Protein AF-A0A383D348-F1 (afdb_monomer)

Structure (mmCIF, N/CA/C/O backbone):
data_AF-A0A383D348-F1
#
_entry.id   AF-A0A383D348-F1
#
loop_
_atom_site.group_PDB
_atom_site.id
_atom_site.type_symbol
_atom_site.label_atom_id
_atom_site.label_alt_id
_atom_site.label_comp_id
_atom_site.label_asym_id
_atom_site.label_entity_id
_atom_site.label_seq_id
_atom_site.pdbx_PDB_ins_code
_atom_site.Cartn_x
_atom_site.Cartn_y
_atom_site.Cartn_z
_atom_site.occupancy
_atom_site.B_iso_or_equiv
_atom_site.auth_seq_id
_atom_site.auth_comp_id
_atom_site.auth_asym_id
_atom_site.auth_atom_id
_atom_site.pdbx_PDB_model_num
ATOM 1 N N . MET A 1 1 ? 25.391 18.298 -22.820 1.00 62.31 1 MET A N 1
ATOM 2 C CA . MET A 1 1 ? 24.173 17.553 -22.453 1.00 62.31 1 MET A CA 1
ATOM 3 C C . MET A 1 1 ? 24.318 17.159 -21.002 1.00 62.31 1 MET A C 1
ATOM 5 O O . MET A 1 1 ? 25.328 16.546 -20.670 1.00 62.31 1 MET A O 1
ATOM 9 N N . ASN A 1 2 ? 23.421 17.615 -20.132 1.00 88.38 2 ASN A N 1
ATOM 10 C CA . ASN A 1 2 ? 23.523 17.293 -18.707 1.00 88.38 2 ASN A CA 1
ATOM 11 C C . ASN A 1 2 ? 23.028 15.855 -18.439 1.00 88.38 2 ASN A C 1
ATOM 13 O O . ASN A 1 2 ? 22.418 15.217 -19.300 1.00 88.38 2 ASN A O 1
ATOM 17 N N . HIS A 1 3 ? 23.320 15.329 -17.249 1.00 90.31 3 HIS A N 1
ATOM 18 C CA . HIS A 1 3 ? 22.968 13.955 -16.881 1.00 90.31 3 HIS A CA 1
ATOM 19 C C . HIS A 1 3 ? 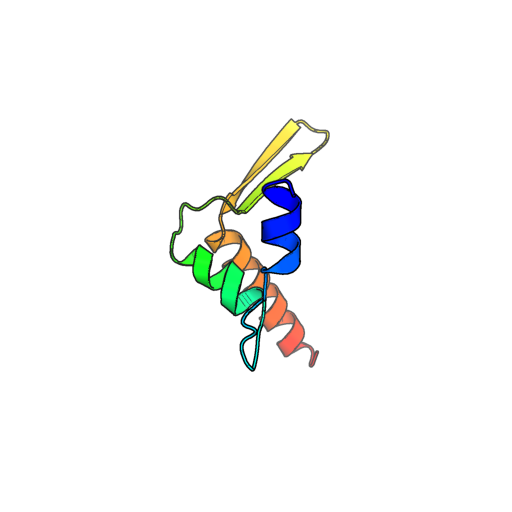21.452 13.682 -16.951 1.00 90.31 3 HIS A C 1
ATOM 21 O O . HIS A 1 3 ? 21.047 12.632 -17.447 1.00 90.31 3 HIS A O 1
ATOM 27 N N . TYR A 1 4 ? 20.618 14.645 -16.542 1.00 91.81 4 TYR A N 1
ATOM 28 C CA . TYR A 1 4 ? 19.157 14.535 -16.592 1.00 91.81 4 TYR A CA 1
ATOM 29 C C . TYR A 1 4 ? 18.637 14.385 -18.030 1.00 91.81 4 TYR A C 1
ATOM 31 O O . TYR A 1 4 ? 17.878 13.465 -18.321 1.00 91.81 4 TYR A O 1
ATOM 39 N N . GLU A 1 5 ? 19.113 15.215 -18.961 1.00 93.94 5 GLU A N 1
ATOM 40 C CA . GLU A 1 5 ? 18.739 15.143 -20.380 1.00 93.94 5 GLU A CA 1
ATOM 41 C C . GLU A 1 5 ? 19.115 13.796 -21.017 1.00 93.94 5 GLU A C 1
ATOM 43 O O . GLU A 1 5 ? 18.382 13.275 -21.862 1.00 93.94 5 GLU A O 1
ATOM 48 N N . SER A 1 6 ? 20.249 13.219 -20.608 1.00 93.94 6 SER A N 1
ATOM 49 C CA . SER A 1 6 ? 20.695 11.898 -21.064 1.00 93.94 6 SER A CA 1
ATOM 50 C C . SER A 1 6 ? 19.778 10.777 -20.559 1.00 93.94 6 SER A C 1
ATOM 52 O O . SER A 1 6 ? 19.377 9.903 -21.332 1.00 93.94 6 SER A O 1
ATOM 54 N N . VAL A 1 7 ? 19.385 10.829 -19.281 1.00 93.88 7 VAL A N 1
ATOM 55 C CA . VAL A 1 7 ? 18.439 9.874 -18.681 1.00 93.88 7 VAL A CA 1
ATOM 56 C C . VAL A 1 7 ? 17.080 9.977 -19.368 1.00 93.88 7 VAL A C 1
ATOM 58 O O . VAL A 1 7 ? 16.559 8.961 -19.811 1.00 93.88 7 VAL A O 1
ATOM 61 N N . CYS A 1 8 ? 16.540 11.183 -19.568 1.00 92.25 8 CYS A N 1
ATOM 62 C CA . CYS A 1 8 ? 15.262 11.364 -20.263 1.00 92.25 8 CYS A CA 1
ATOM 63 C C . CYS A 1 8 ? 15.270 10.798 -21.690 1.00 92.25 8 CYS A C 1
ATOM 65 O O . CYS A 1 8 ? 14.276 10.222 -22.122 1.00 92.25 8 CYS A O 1
ATOM 67 N N . ARG A 1 9 ? 16.378 10.943 -22.431 1.00 92.88 9 ARG A N 1
ATOM 68 C CA . ARG A 1 9 ? 16.490 10.419 -23.804 1.00 92.88 9 ARG A CA 1
ATOM 69 C C . ARG A 1 9 ? 16.621 8.902 -23.880 1.00 92.88 9 ARG A C 1
ATOM 71 O O . ARG A 1 9 ? 16.186 8.311 -24.864 1.00 92.88 9 ARG A O 1
ATOM 78 N N . SER A 1 10 ? 17.284 8.294 -22.903 1.00 93.38 10 SER A N 1
ATOM 79 C CA . SER A 1 10 ? 17.598 6.860 -22.908 1.00 93.38 10 SER A CA 1
ATOM 80 C C . SER A 1 10 ? 16.588 6.018 -22.134 1.00 93.38 10 SER A C 1
ATOM 82 O O . SER A 1 10 ? 16.513 4.810 -22.360 1.00 93.38 10 SER A O 1
ATOM 84 N N . HIS A 1 11 ? 15.801 6.634 -21.249 1.00 92.69 11 HIS A N 1
ATOM 85 C CA . HIS A 1 11 ? 14.830 5.929 -20.432 1.00 92.69 11 HIS A CA 1
ATOM 86 C C . HIS A 1 11 ? 13.748 5.289 -21.301 1.00 92.69 11 HIS A C 1
ATOM 88 O O . HIS A 1 11 ? 13.033 5.952 -22.054 1.00 92.69 11 HIS A O 1
ATOM 94 N N . ARG A 1 12 ? 13.623 3.973 -21.165 1.00 91.38 12 ARG A N 1
ATOM 95 C CA . ARG A 1 12 ? 12.546 3.178 -21.740 1.00 91.38 12 ARG A CA 1
ATOM 96 C C . ARG A 1 12 ? 11.976 2.305 -20.638 1.00 91.38 12 ARG A C 1
ATOM 98 O O . ARG A 1 12 ? 12.730 1.645 -19.928 1.00 91.38 12 ARG A O 1
ATOM 105 N N . LEU A 1 13 ? 10.655 2.320 -20.509 1.00 88.81 13 LEU A N 1
ATOM 106 C CA . LEU A 1 13 ? 9.946 1.401 -19.632 1.00 88.81 13 LEU A CA 1
ATOM 107 C C . LEU A 1 13 ? 9.787 0.071 -20.363 1.00 88.81 13 LEU A C 1
ATOM 109 O O . LEU A 1 13 ? 9.206 0.030 -21.447 1.00 88.81 13 LEU A O 1
ATOM 113 N N . ASP A 1 14 ? 10.311 -0.994 -19.769 1.00 89.44 14 ASP A N 1
ATOM 114 C CA . ASP A 1 14 ? 10.008 -2.355 -20.195 1.00 89.44 14 ASP A CA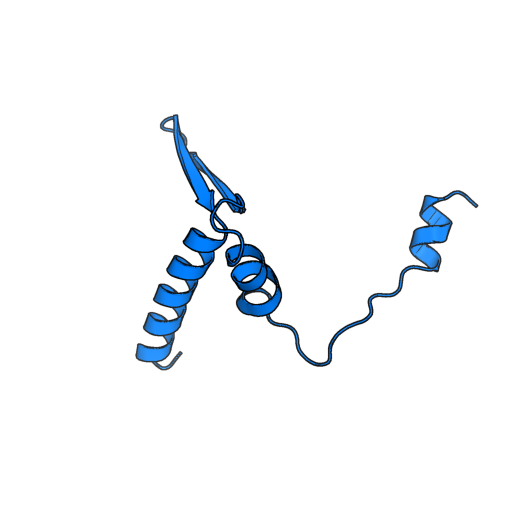 1
ATOM 115 C C . ASP A 1 14 ? 8.658 -2.750 -19.588 1.00 89.44 14 ASP A C 1
ATOM 117 O O . ASP A 1 14 ? 8.541 -2.977 -18.380 1.00 89.44 14 ASP A O 1
ATOM 121 N N . LEU A 1 15 ? 7.609 -2.689 -20.408 1.00 92.00 15 LEU A N 1
ATOM 122 C CA . LEU A 1 15 ? 6.238 -2.888 -19.955 1.00 92.00 15 LEU A CA 1
ATOM 123 C C . LEU A 1 15 ? 5.860 -4.370 -20.060 1.00 92.00 15 LEU A C 1
ATOM 125 O O . LEU A 1 15 ? 5.952 -4.945 -21.148 1.00 92.00 15 LEU A O 1
ATOM 129 N N . PRO A 1 16 ? 5.373 -4.994 -18.972 1.00 94.38 16 PRO A N 1
ATOM 130 C CA . PRO A 1 16 ? 4.865 -6.354 -19.043 1.00 94.38 16 PRO A CA 1
ATOM 131 C C . PRO A 1 16 ? 3.567 -6.403 -19.864 1.00 94.38 16 PRO A C 1
ATOM 133 O O . PRO A 1 16 ? 2.828 -5.422 -19.948 1.00 94.38 16 PRO A O 1
ATOM 136 N N . ALA A 1 17 ? 3.242 -7.577 -20.411 1.00 96.38 17 ALA A N 1
ATOM 137 C CA . ALA A 1 17 ? 2.005 -7.786 -21.174 1.00 96.38 17 ALA A CA 1
ATOM 138 C C . ALA A 1 17 ? 0.727 -7.506 -20.356 1.00 96.38 17 ALA A C 1
ATOM 140 O O . ALA A 1 17 ? -0.304 -7.137 -20.914 1.00 96.38 17 ALA A O 1
ATOM 141 N N . THR A 1 18 ? 0.793 -7.672 -19.032 1.00 97.12 18 THR A N 1
ATOM 142 C CA . THR A 1 18 ? -0.278 -7.326 -18.093 1.00 97.12 18 THR A CA 1
ATOM 143 C C . THR A 1 18 ? 0.312 -6.673 -16.857 1.00 97.12 18 THR A C 1
ATOM 145 O O . THR A 1 18 ? 1.373 -7.093 -16.395 1.00 97.12 18 THR A O 1
ATOM 148 N N . PHE A 1 19 ? -0.408 -5.716 -16.283 1.00 96.56 19 PHE A N 1
ATOM 149 C CA . PHE A 1 19 ? -0.044 -5.090 -15.019 1.00 96.56 19 PHE A CA 1
ATOM 150 C C . PHE A 1 19 ? -1.300 -4.773 -14.206 1.00 96.56 19 PHE A C 1
ATOM 152 O O . PHE A 1 19 ? -2.257 -4.196 -14.724 1.00 96.56 19 PHE A O 1
ATOM 159 N N . ASN A 1 20 ? -1.294 -5.134 -12.928 1.00 97.12 20 ASN A N 1
ATOM 160 C CA . ASN A 1 20 ? -2.304 -4.763 -11.951 1.00 97.12 20 ASN A CA 1
ATOM 161 C C . ASN A 1 20 ? -1.601 -4.192 -10.718 1.00 97.12 20 ASN A C 1
ATOM 163 O O . ASN A 1 20 ? -0.898 -4.911 -10.020 1.00 97.12 20 ASN A O 1
ATOM 167 N N . PHE A 1 21 ? -1.823 -2.915 -10.413 1.00 96.94 21 PHE A N 1
ATOM 168 C CA . PHE A 1 21 ? -1.129 -2.246 -9.309 1.00 96.94 21 PHE A CA 1
ATOM 169 C C . PHE A 1 21 ? -1.377 -2.901 -7.936 1.00 96.94 21 PHE A C 1
ATOM 171 O O . PHE A 1 21 ? -0.456 -3.004 -7.126 1.00 96.94 21 PHE A O 1
ATOM 178 N N . GLY A 1 22 ? -2.598 -3.387 -7.685 1.00 97.38 22 GLY A N 1
ATOM 179 C CA . GLY A 1 22 ? -2.932 -4.098 -6.449 1.00 97.38 22 GLY A CA 1
ATOM 180 C C . GLY A 1 22 ? -2.099 -5.369 -6.284 1.00 97.38 22 GLY A C 1
ATOM 181 O O . GLY A 1 22 ? -1.467 -5.568 -5.256 1.00 97.38 22 GLY A O 1
ATOM 182 N N . ARG A 1 23 ? -1.992 -6.179 -7.337 1.00 97.25 23 ARG A N 1
ATOM 183 C CA . ARG A 1 23 ? -1.216 -7.425 -7.295 1.00 97.25 23 ARG A CA 1
ATOM 184 C C . ARG A 1 23 ? 0.295 -7.197 -7.383 1.00 97.25 23 ARG A C 1
ATOM 186 O O . ARG A 1 23 ? 1.075 -7.729 -6.599 1.00 97.25 23 ARG A O 1
ATOM 193 N N . ASP A 1 24 ? 0.727 -6.437 -8.378 1.00 97.62 24 ASP A N 1
ATOM 194 C CA . ASP A 1 24 ? 2.129 -6.401 -8.798 1.00 97.62 24 ASP A CA 1
ATOM 195 C C . ASP A 1 24 ? 2.970 -5.425 -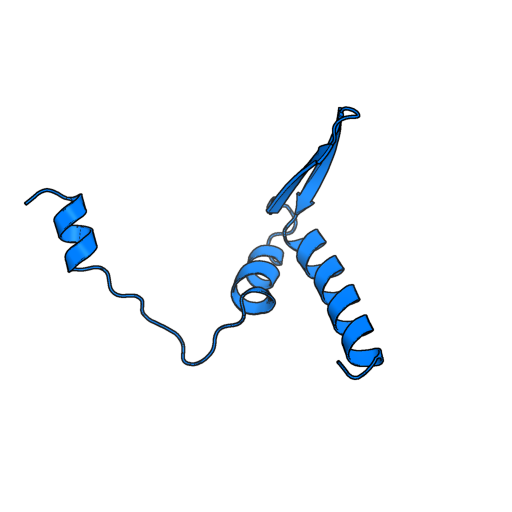7.961 1.00 97.62 24 ASP A C 1
ATOM 197 O O . ASP A 1 24 ? 4.197 -5.547 -7.923 1.00 97.62 24 ASP A O 1
ATOM 201 N N . VAL A 1 25 ? 2.321 -4.496 -7.246 1.00 97.56 25 VAL A N 1
ATOM 202 C CA . VAL A 1 25 ? 2.975 -3.542 -6.337 1.00 97.56 25 VAL A CA 1
ATOM 203 C C . VAL A 1 25 ? 2.525 -3.756 -4.897 1.00 97.56 25 VAL A C 1
ATOM 205 O O . VAL A 1 25 ? 3.367 -4.056 -4.052 1.00 97.56 25 VAL A O 1
ATOM 208 N N . VAL A 1 26 ? 1.224 -3.631 -4.608 1.00 98.12 26 VAL A N 1
ATOM 209 C CA . VAL A 1 26 ? 0.725 -3.668 -3.221 1.00 98.12 26 VAL A CA 1
ATOM 210 C C . VAL A 1 26 ? 0.941 -5.048 -2.596 1.00 98.12 26 VAL A C 1
ATOM 212 O O . VAL A 1 26 ? 1.650 -5.139 -1.596 1.00 98.12 26 VAL A O 1
ATOM 215 N N . ASP A 1 27 ? 0.451 -6.126 -3.215 1.00 98.12 27 ASP A N 1
ATOM 216 C CA . ASP A 1 27 ? 0.627 -7.490 -2.690 1.00 98.12 27 ASP A CA 1
ATOM 217 C C . ASP A 1 27 ? 2.099 -7.929 -2.714 1.00 98.12 27 ASP A C 1
ATOM 219 O O . ASP A 1 27 ? 2.554 -8.690 -1.856 1.00 98.12 27 ASP A O 1
ATOM 223 N N . ARG A 1 28 ? 2.885 -7.434 -3.680 1.00 98.19 28 ARG A N 1
ATOM 224 C CA . ARG A 1 28 ? 4.330 -7.695 -3.729 1.00 98.19 28 ARG A CA 1
ATOM 225 C C . ARG A 1 28 ? 5.043 -7.095 -2.521 1.00 98.19 28 ARG A C 1
ATOM 227 O O . ARG A 1 28 ? 5.891 -7.769 -1.938 1.00 98.19 28 ARG A O 1
ATOM 234 N N . PHE A 1 29 ? 4.728 -5.854 -2.166 1.00 98.44 29 PHE A N 1
ATOM 235 C CA . PHE A 1 29 ? 5.303 -5.187 -1.002 1.00 98.44 29 PHE A CA 1
ATOM 236 C C . PHE A 1 29 ? 4.739 -5.701 0.319 1.00 98.44 29 PHE A C 1
ATOM 238 O O . PHE A 1 29 ? 5.484 -5.748 1.289 1.00 98.44 29 PHE A O 1
ATOM 245 N N . ALA A 1 30 ? 3.499 -6.189 0.338 1.00 98.19 30 ALA A N 1
ATOM 246 C CA . ALA A 1 30 ? 2.890 -6.829 1.503 1.00 98.19 30 ALA A CA 1
ATOM 247 C C . ALA A 1 30 ? 3.608 -8.113 1.961 1.00 98.19 30 ALA A C 1
ATOM 249 O O . ALA A 1 30 ? 3.368 -8.579 3.072 1.00 98.19 30 ALA A O 1
ATOM 250 N N . LYS A 1 31 ? 4.495 -8.689 1.133 1.00 98.06 31 LYS A N 1
ATOM 251 C CA . LYS A 1 31 ? 5.370 -9.805 1.538 1.00 98.06 31 LYS A CA 1
ATOM 252 C C . LYS A 1 31 ? 6.342 -9.425 2.656 1.00 98.06 31 LYS A C 1
ATOM 254 O O . LYS A 1 31 ? 6.811 -10.313 3.359 1.00 98.06 31 LYS A O 1
ATOM 259 N N . ASP A 1 32 ? 6.653 -8.138 2.784 1.00 97.88 32 ASP A N 1
ATOM 260 C CA . ASP A 1 32 ? 7.343 -7.565 3.933 1.00 97.88 32 ASP A CA 1
ATOM 261 C C . ASP A 1 32 ? 6.281 -6.927 4.849 1.00 97.88 32 ASP A C 1
ATOM 263 O O . ASP A 1 32 ? 5.770 -5.847 4.529 1.00 97.88 32 ASP A O 1
ATOM 267 N N . PRO A 1 33 ? 5.878 -7.607 5.940 1.00 94.12 33 PRO A N 1
ATOM 268 C CA . PRO A 1 33 ? 4.735 -7.194 6.746 1.00 94.12 33 PRO A CA 1
ATOM 269 C C . PRO A 1 33 ? 4.961 -5.865 7.470 1.00 94.12 33 PRO A C 1
ATOM 271 O O . PRO A 1 33 ? 3.987 -5.179 7.753 1.00 94.12 33 PRO A O 1
ATOM 274 N N . ASP A 1 34 ? 6.214 -5.471 7.709 1.00 97.19 34 ASP A N 1
ATOM 275 C CA . ASP A 1 34 ? 6.556 -4.242 8.434 1.00 97.19 34 ASP A CA 1
ATOM 276 C C . ASP A 1 34 ? 6.758 -3.044 7.491 1.00 97.19 34 ASP A C 1
ATOM 278 O O . ASP A 1 34 ? 6.982 -1.909 7.926 1.00 97.19 34 ASP A O 1
ATOM 282 N N . LYS A 1 35 ? 6.663 -3.259 6.173 1.00 98.38 35 LYS A N 1
ATOM 283 C CA . LYS A 1 35 ? 6.852 -2.200 5.185 1.00 98.38 35 LYS A CA 1
ATOM 284 C C . LYS A 1 35 ? 5.695 -1.204 5.236 1.00 98.38 35 LYS A C 1
ATOM 286 O O . LYS A 1 35 ? 4.582 -1.497 4.796 1.00 98.38 35 LYS A O 1
ATOM 291 N N . ILE A 1 36 ? 5.977 0.004 5.720 1.00 98.50 36 ILE A N 1
ATOM 292 C CA . ILE A 1 36 ? 5.007 1.104 5.811 1.00 98.50 36 ILE A CA 1
ATOM 293 C C . ILE A 1 36 ? 4.552 1.534 4.408 1.00 98.50 36 ILE A C 1
ATOM 295 O O . ILE A 1 36 ? 5.377 1.761 3.520 1.00 98.50 36 ILE A O 1
ATOM 299 N N . ALA A 1 37 ? 3.235 1.661 4.227 1.00 98.31 37 ALA A N 1
ATOM 300 C CA . ALA A 1 37 ? 2.599 2.116 2.992 1.00 98.31 37 ALA A CA 1
ATOM 301 C C . ALA A 1 37 ? 1.984 3.512 3.132 1.00 98.31 37 ALA A C 1
ATOM 303 O O . ALA A 1 37 ? 2.116 4.340 2.232 1.00 98.31 37 ALA A O 1
ATOM 304 N N . LEU A 1 38 ? 1.297 3.765 4.247 1.00 98.00 38 LEU A N 1
ATOM 305 C CA . LEU A 1 38 ? 0.550 4.994 4.477 1.00 98.00 38 LEU A CA 1
ATOM 306 C C . LEU A 1 38 ? 0.627 5.379 5.951 1.00 98.00 38 LEU A C 1
ATOM 308 O O . LEU A 1 38 ? 0.320 4.571 6.819 1.00 98.00 38 LEU A O 1
ATOM 312 N N . ILE A 1 39 ? 0.985 6.630 6.219 1.00 97.81 39 ILE A N 1
ATOM 313 C CA . ILE A 1 39 ? 0.771 7.262 7.519 1.00 97.81 39 ILE A CA 1
ATOM 314 C C . ILE A 1 39 ? -0.432 8.179 7.333 1.00 97.81 39 ILE A C 1
ATOM 316 O O . ILE A 1 39 ? -0.369 9.154 6.585 1.00 97.81 39 ILE A O 1
ATOM 320 N N . TRP A 1 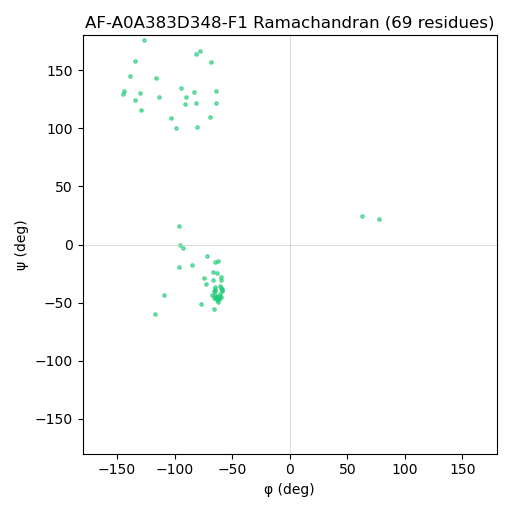40 ? -1.557 7.799 7.925 1.00 97.94 40 TRP A N 1
ATOM 321 C CA . TRP A 1 40 ? -2.783 8.581 7.918 1.00 97.94 40 TRP A CA 1
ATOM 322 C C . TRP A 1 40 ? -2.845 9.420 9.188 1.00 97.94 40 TRP A C 1
ATOM 324 O O . TRP A 1 40 ? -2.605 8.896 10.274 1.00 97.94 40 TRP A O 1
ATOM 334 N N . CYS A 1 41 ? -3.203 10.692 9.055 1.00 97.88 41 CYS A N 1
ATOM 335 C CA . CYS A 1 41 ? -3.471 11.572 10.182 1.00 97.88 41 CYS A CA 1
ATOM 336 C C . CYS A 1 41 ? -4.755 12.381 9.962 1.00 97.88 41 CYS A C 1
ATOM 338 O O . CYS A 1 41 ? -5.200 12.556 8.822 1.00 97.88 41 CYS A O 1
ATOM 340 N N . ASP A 1 42 ? -5.355 12.866 11.049 1.00 97.12 42 ASP A N 1
ATOM 341 C CA . ASP A 1 42 ? -6.532 13.736 11.012 1.00 97.12 42 ASP A CA 1
ATOM 342 C C . ASP A 1 42 ? -6.357 15.039 11.812 1.00 97.12 42 ASP A C 1
ATOM 344 O O . ASP A 1 42 ? -5.339 15.288 12.453 1.00 97.12 42 ASP A O 1
ATOM 348 N N . ALA A 1 43 ? -7.370 15.909 11.747 1.00 96.88 43 ALA A N 1
ATOM 349 C CA . ALA A 1 43 ? -7.372 17.199 12.437 1.00 96.88 43 AL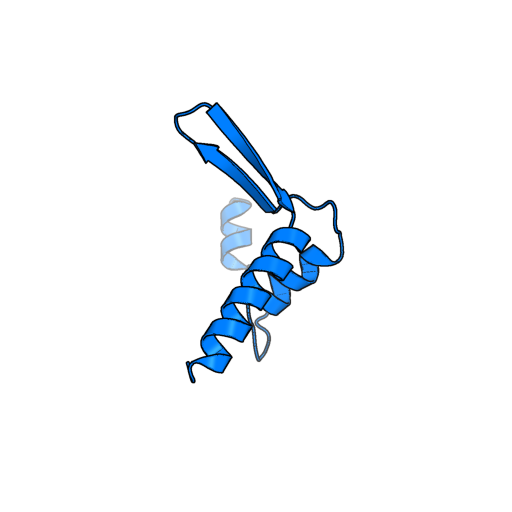A A CA 1
ATOM 350 C C . ALA A 1 43 ? -7.530 17.087 13.967 1.00 96.88 43 ALA A C 1
ATOM 352 O O . ALA A 1 43 ? -7.395 18.092 14.662 1.00 96.88 43 ALA A O 1
ATOM 353 N N . ALA A 1 44 ? -7.843 15.895 14.482 1.00 97.19 44 ALA A N 1
ATOM 354 C CA . ALA A 1 44 ? -7.934 15.599 15.907 1.00 97.19 44 ALA A CA 1
ATOM 355 C C . ALA A 1 44 ? -6.629 14.987 16.452 1.00 97.19 44 ALA A C 1
ATOM 357 O O . ALA A 1 44 ? -6.635 14.428 17.547 1.00 97.19 44 ALA A O 1
ATOM 358 N N . ASP A 1 45 ? -5.530 15.101 15.697 1.00 94.19 45 ASP A N 1
ATOM 359 C CA . ASP A 1 45 ? -4.195 14.606 16.049 1.00 94.19 45 ASP A CA 1
ATOM 360 C C . ASP A 1 45 ? -4.134 13.075 16.212 1.00 94.19 45 ASP A C 1
ATOM 362 O O . ASP A 1 45 ? -3.276 12.527 16.905 1.00 94.19 45 ASP A O 1
ATOM 366 N N . CYS A 1 46 ? -5.058 12.349 15.570 1.00 97.00 46 CYS A N 1
ATOM 367 C CA . CYS A 1 46 ? -4.977 10.896 15.487 1.00 97.00 46 CYS A CA 1
ATOM 368 C C . CYS A 1 46 ? -4.054 10.493 14.340 1.00 97.00 46 CYS A C 1
ATOM 370 O O . CYS A 1 46 ? -4.248 10.925 13.207 1.00 97.00 46 CYS A O 1
ATOM 372 N N . GLU A 1 47 ? -3.113 9.589 14.614 1.00 97.88 47 GLU A N 1
ATOM 373 C CA . GLU A 1 47 ? -2.237 8.986 13.609 1.00 97.88 47 GLU A CA 1
ATOM 374 C C . GLU A 1 47 ? -2.485 7.477 13.494 1.00 97.88 47 GLU A C 1
ATOM 376 O O . GLU A 1 47 ? -2.738 6.776 14.479 1.00 97.88 47 GLU A O 1
ATOM 381 N N . ARG A 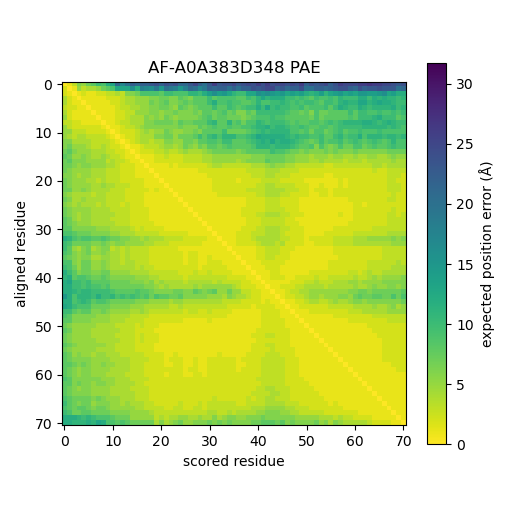1 48 ? -2.396 6.957 12.269 1.00 97.88 48 ARG A N 1
ATOM 382 C CA . ARG A 1 48 ? -2.336 5.525 11.982 1.00 97.88 48 ARG A CA 1
ATOM 383 C C . ARG A 1 48 ? -1.250 5.237 10.964 1.00 97.88 48 ARG A C 1
ATOM 385 O O . ARG A 1 48 ? -1.301 5.727 9.838 1.00 97.88 48 ARG A O 1
ATOM 392 N N . VAL A 1 49 ? -0.330 4.356 11.333 1.00 98.31 49 VAL A N 1
ATOM 393 C CA . VAL A 1 49 ? 0.635 3.768 10.406 1.00 98.31 49 VAL A CA 1
ATOM 394 C C . VAL A 1 49 ? 0.036 2.482 9.846 1.00 98.31 49 VAL A C 1
ATOM 396 O O . VAL A 1 49 ? -0.320 1.576 10.595 1.00 98.31 49 VAL A O 1
ATOM 399 N N . LEU A 1 50 ? -0.101 2.418 8.527 1.00 98.44 50 LEU A N 1
ATOM 400 C CA . LEU A 1 50 ? -0.619 1.272 7.790 1.00 98.44 50 LEU A CA 1
ATOM 401 C C . LEU A 1 50 ? 0.501 0.677 6.943 1.00 98.44 50 LEU A C 1
ATOM 403 O O . LEU A 1 50 ? 1.145 1.370 6.148 1.00 98.44 50 LEU A O 1
ATOM 407 N N . THR A 1 51 ? 0.716 -0.623 7.103 1.00 98.75 51 THR A N 1
ATOM 408 C CA . THR A 1 51 ? 1.683 -1.385 6.309 1.00 98.75 51 THR A CA 1
ATOM 409 C C . THR A 1 51 ? 1.089 -1.782 4.957 1.00 98.75 51 THR A C 1
ATOM 411 O O . THR A 1 51 ? -0.131 -1.770 4.766 1.00 98.75 51 THR A O 1
ATOM 414 N N . PHE A 1 52 ? 1.925 -2.189 4.000 1.00 98.56 52 PHE A N 1
ATOM 415 C CA . PHE A 1 52 ? 1.425 -2.777 2.752 1.00 98.56 52 PHE A CA 1
ATOM 416 C C . PHE A 1 52 ? 0.591 -4.041 3.010 1.00 98.56 52 PHE A C 1
ATOM 418 O O . PHE A 1 52 ? -0.367 -4.282 2.277 1.00 98.56 52 PHE A O 1
ATOM 425 N N . ALA A 1 53 ? 0.889 -4.802 4.070 1.00 98.62 53 ALA A N 1
ATOM 426 C CA . ALA A 1 53 ? 0.085 -5.950 4.486 1.00 98.62 53 ALA A CA 1
ATOM 427 C C . ALA A 1 53 ? -1.318 -5.541 4.968 1.00 98.62 53 ALA A C 1
ATOM 429 O O . ALA A 1 53 ? -2.307 -6.184 4.607 1.00 98.62 53 ALA A O 1
ATOM 430 N N . ASP A 1 54 ? -1.433 -4.439 5.715 1.00 98.50 54 ASP A N 1
ATOM 431 C CA . ASP A 1 54 ? -2.732 -3.895 6.124 1.00 98.50 54 ASP A CA 1
ATOM 432 C C . ASP A 1 54 ? -3.561 -3.436 4.929 1.00 98.50 54 ASP A C 1
ATOM 434 O O . ASP A 1 54 ? -4.743 -3.778 4.827 1.00 98.50 54 ASP A O 1
ATOM 438 N N . ILE A 1 55 ? -2.931 -2.707 4.003 1.00 98.38 55 ILE A N 1
ATOM 439 C CA . ILE A 1 55 ? -3.590 -2.224 2.788 1.00 98.38 55 ILE A CA 1
ATOM 440 C C . ILE A 1 55 ? -4.039 -3.395 1.908 1.00 98.38 55 ILE A C 1
ATOM 442 O O . ILE A 1 55 ? -5.193 -3.402 1.484 1.00 98.38 55 ILE A O 1
ATOM 446 N N . ALA A 1 56 ? -3.188 -4.400 1.675 1.00 98.31 56 ALA A N 1
ATOM 447 C CA . ALA A 1 56 ? -3.531 -5.587 0.885 1.00 98.31 56 ALA A CA 1
ATOM 448 C C . ALA A 1 56 ? -4.706 -6.366 1.495 1.00 98.31 56 ALA A C 1
ATOM 450 O O . ALA A 1 56 ? -5.627 -6.795 0.800 1.00 98.31 56 ALA A O 1
ATOM 451 N N . ARG A 1 57 ? -4.721 -6.528 2.822 1.00 98.38 57 ARG A N 1
ATOM 452 C CA . ARG A 1 57 ? -5.836 -7.173 3.526 1.00 98.38 57 ARG A CA 1
ATOM 453 C C . ARG A 1 57 ? -7.137 -6.386 3.359 1.00 98.38 57 ARG A C 1
ATOM 455 O O . ARG A 1 57 ? -8.158 -6.978 3.012 1.00 98.38 57 ARG A O 1
ATOM 462 N N . GLY A 1 58 ? -7.107 -5.075 3.600 1.00 98.19 58 GLY A N 1
ATOM 463 C CA . GLY A 1 58 ? -8.291 -4.220 3.506 1.00 98.19 58 GLY A CA 1
ATOM 464 C C . GLY A 1 58 ? -8.840 -4.119 2.081 1.00 98.19 58 GLY A C 1
ATOM 465 O O . GLY A 1 58 ? -10.046 -4.247 1.871 1.00 98.19 58 GLY A O 1
ATOM 466 N N . SER A 1 59 ? -7.968 -3.963 1.082 1.00 98.00 59 SER A N 1
ATOM 467 C CA . SER A 1 59 ? -8.376 -3.895 -0.324 1.00 98.00 59 SER A CA 1
ATOM 468 C C . SER A 1 59 ? -8.996 -5.211 -0.802 1.00 98.00 59 SER A C 1
ATOM 470 O O . SER A 1 59 ? -10.027 -5.181 -1.472 1.00 98.00 59 SER A O 1
ATOM 472 N N . ASN A 1 60 ? -8.454 -6.362 -0.391 1.00 98.06 60 ASN A N 1
ATOM 473 C CA . ASN A 1 60 ? -9.017 -7.672 -0.719 1.00 98.06 60 ASN A CA 1
ATOM 474 C C . ASN A 1 60 ? -10.399 -7.894 -0.091 1.00 98.06 60 ASN A C 1
ATOM 476 O O . ASN A 1 60 ? -11.278 -8.474 -0.727 1.00 98.06 60 ASN A O 1
ATOM 480 N N . GLN A 1 61 ? -10.635 -7.407 1.131 1.00 98.56 61 GLN A N 1
ATOM 481 C CA . GLN A 1 61 ? -11.969 -7.448 1.744 1.00 98.56 61 GLN A CA 1
ATOM 482 C C . GLN A 1 61 ? -12.992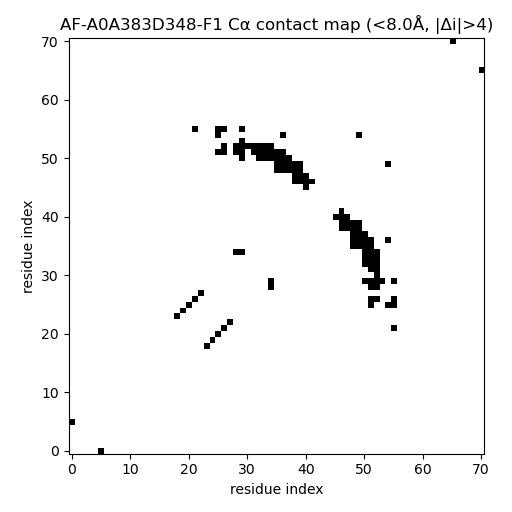 -6.652 0.921 1.00 98.56 61 GLN A C 1
ATOM 484 O O . GLN A 1 61 ? -14.087 -7.151 0.660 1.00 98.56 61 GLN A O 1
ATOM 489 N N . VAL A 1 62 ? -12.621 -5.453 0.462 1.00 98.38 62 VAL A N 1
ATOM 490 C CA . VAL A 1 62 ? -13.472 -4.622 -0.404 1.00 98.38 62 VAL A CA 1
ATOM 491 C C . VAL A 1 62 ? -13.698 -5.285 -1.763 1.00 98.38 62 VAL A C 1
ATOM 493 O O . VAL A 1 62 ? -14.840 -5.366 -2.208 1.00 98.38 62 VAL A O 1
ATOM 496 N N . ALA A 1 63 ? -12.649 -5.807 -2.402 1.00 97.75 63 ALA A N 1
ATOM 497 C CA . ALA A 1 63 ? -12.749 -6.488 -3.693 1.00 97.75 63 ALA A CA 1
ATOM 498 C C . ALA A 1 63 ? -13.685 -7.705 -3.625 1.00 97.75 63 ALA A C 1
ATOM 500 O O . ALA A 1 63 ? -14.565 -7.854 -4.468 1.00 97.75 63 ALA A O 1
ATOM 501 N N . ASN A 1 64 ? -13.561 -8.530 -2.582 1.00 98.31 64 ASN A N 1
ATOM 502 C CA . ASN A 1 64 ? -14.450 -9.672 -2.367 1.00 98.31 64 ASN A CA 1
ATOM 503 C C . ASN A 1 64 ? -15.898 -9.239 -2.102 1.00 98.31 64 ASN A C 1
ATOM 505 O O . ASN A 1 64 ? -16.832 -9.877 -2.586 1.00 98.31 64 ASN A O 1
ATOM 509 N N . TRP A 1 65 ? -16.100 -8.150 -1.354 1.00 98.62 65 TRP A N 1
ATOM 510 C CA . TRP A 1 65 ? -17.435 -7.601 -1.131 1.00 98.62 65 TRP A CA 1
ATOM 511 C C . TRP A 1 65 ? -18.074 -7.109 -2.437 1.00 98.62 65 TRP A C 1
ATOM 513 O O . TRP A 1 65 ? -19.229 -7.438 -2.701 1.00 98.62 65 TRP A O 1
ATOM 523 N N . LEU A 1 66 ? -17.322 -6.379 -3.269 1.00 98.50 66 LEU A N 1
ATOM 524 C CA . LEU A 1 66 ? -17.767 -5.902 -4.584 1.00 98.50 66 LEU A CA 1
ATOM 525 C C . LEU A 1 66 ? -18.105 -7.069 -5.521 1.00 98.50 66 LEU A C 1
ATOM 527 O O . LEU A 1 66 ? -19.192 -7.089 -6.096 1.00 98.50 66 LEU A O 1
ATOM 531 N N . ALA A 1 67 ? -17.242 -8.086 -5.578 1.00 98.25 67 ALA A N 1
ATOM 532 C CA . ALA A 1 67 ? -17.489 -9.296 -6.357 1.00 98.25 67 ALA A CA 1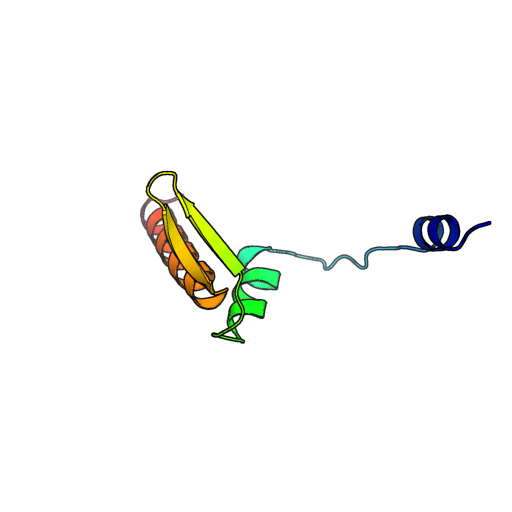
ATOM 533 C C . ALA A 1 67 ? -18.776 -10.012 -5.906 1.00 98.25 67 ALA A C 1
ATOM 535 O O . ALA A 1 67 ? -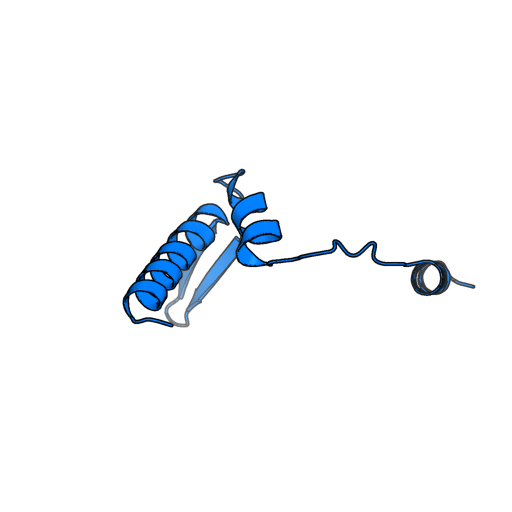19.579 -10.443 -6.731 1.00 98.25 67 ALA A O 1
ATOM 536 N N . GLY A 1 68 ? -19.043 -10.066 -4.594 1.00 98.38 68 GLY A N 1
ATOM 537 C CA . GLY A 1 68 ? -20.299 -10.587 -4.041 1.00 98.38 68 GLY A CA 1
ATOM 538 C C . GLY A 1 68 ? -21.546 -9.763 -4.400 1.00 98.38 68 GLY A C 1
ATOM 539 O O . GLY A 1 68 ? -22.668 -10.247 -4.246 1.00 98.38 68 GLY A O 1
ATOM 540 N N . LYS A 1 69 ? -21.373 -8.530 -4.889 1.00 98.31 69 LYS A N 1
ATOM 541 C CA . LYS A 1 69 ? -22.433 -7.679 -5.453 1.00 98.31 69 LYS A CA 1
ATOM 542 C C . LYS A 1 69 ? -22.536 -7.771 -6.980 1.00 98.31 69 LYS A C 1
ATOM 544 O O . LYS A 1 69 ? -23.428 -7.140 -7.540 1.00 98.31 69 LYS A O 1
ATOM 549 N N . GLY A 1 70 ? -21.684 -8.565 -7.632 1.00 96.69 70 GLY A N 1
ATOM 550 C CA . GLY A 1 70 ? -21.651 -8.720 -9.089 1.00 96.69 70 GLY A CA 1
ATOM 551 C C . GLY A 1 70 ? -20.974 -7.562 -9.826 1.00 96.69 70 GLY A C 1
ATOM 552 O O . GLY A 1 70 ? -21.267 -7.354 -11.002 1.00 96.69 70 GLY A O 1
ATOM 553 N N . ILE A 1 71 ? -20.125 -6.802 -9.127 1.00 94.00 71 ILE A N 1
ATOM 554 C CA . ILE A 1 71 ? -19.278 -5.743 -9.693 1.00 94.00 71 ILE A CA 1
ATOM 555 C C . ILE A 1 71 ? -17.942 -6.343 -10.127 1.00 94.00 71 ILE A C 1
ATOM 557 O O . ILE A 1 71 ? -17.395 -7.163 -9.352 1.00 94.00 71 ILE A O 1
#

pLDDT: mean 95.99, std 4.82, range [62.31, 98.75]

Mean predicted aligned error: 4.29 Å

Nearest PDB structures (foldseek):
  5jjp-assembly6_C  TM=6.500E-01  e=1.442E+00  Streptomyces sp. MJ635-86F5
  1v25-assembly1_B  TM=6.615E-01  e=2.015E+00  Thermus thermophilus
  1ult-assembly1_A  TM=6.574E-01  e=4.208E+00  Thermus thermophilus
  1v26-assembly1_A  TM=6.701E-01  e=4.499E+00  Thermus thermophilus
  1v26-assembly1_B  TM=6.707E-01  e=5.144E+00  Thermus thermophilus

Secondary structure (DSSP, 8-state):
--HHHHHHHH------S---HIIIIIIHHTTSTT-EEEEEE-TTS-EEEEEHHHHHHHHHHHHHHHHTTT-

InterPro domains:
  IPR042099 ANL, N-terminal domain [G3DSA:3.40.50.12780] (1-71)

Radius of gyration: 18.08 Å; Cα contacts (8 Å, |Δi|>4): 60; chains: 1; bounding box: 47×28×40 Å

Solvent-accessible surface area (backbone atoms only — not comparable to full-atom values): 4347 Å² total; per-residue (Å²): 134,56,71,65,61,52,48,66,72,68,65,73,84,87,75,67,100,69,86,49,66,64,60,72,46,37,45,56,47,23,74,42,62,82,41,76,66,45,78,47,71,53,98,83,76,51,76,45,82,36,23,21,35,53,49,42,53,54,51,50,54,51,51,55,52,39,46,76,72,75,96

Sequence (71 aa):
MNHYESVCRSHRLDLPATFNFGRDVVDRFAKDPDKIALIWCDAADCERVLTFADIARGSNQVANWLAGKGI

Organism: NCBI:txid408172

Foldseek 3Di:
DDPVVVCVVPDDDPDDPDDDCLVPPLVVQVVPVPAWDDWDADPVGDTDTAHSVNVNVVVVVVVVVVVVVVD